Protein AF-0000000080788158 (afdb_homodimer)

Foldseek 3Di:
DPPDDDDDDDDDDPVRVVVLVVCCVPPVVVHDSVVSVVVVVVVVVVVVVVVVVVVD/DPPDDDDDDDDDDPVRVVVLVVCCVPPVVVHDSVVSVVVVVVVVVVVVVVVVVVVD

Radius of gyration: 14.26 Å; Cα contacts (8 Å, |Δi|>4): 113; chains: 2; bounding box: 41×43×30 Å

Structure (mmCIF, N/CA/C/O backbone):
data_AF-0000000080788158-model_v1
#
loop_
_entity.id
_entity.type
_entity.pdbx_description
1 polymer 'CopG family transcriptional regulator'
#
loop_
_atom_site.group_PDB
_atom_site.id
_atom_site.type_symbol
_atom_site.label_atom_id
_atom_site.label_alt_id
_atom_site.label_comp_id
_atom_site.label_asym_id
_atom_site.label_entity_id
_atom_site.label_seq_id
_atom_site.pdbx_PDB_ins_code
_atom_site.Cartn_x
_atom_site.Cartn_y
_atom_site.Cartn_z
_atom_site.occupancy
_atom_site.B_iso_or_equiv
_atom_site.auth_seq_id
_atom_site.auth_comp_id
_atom_site.auth_asym_id
_atom_site.auth_atom_id
_atom_site.pdbx_PDB_model_num
ATOM 1 N N . MET A 1 1 ? 17.953 14.5 -12.469 1 45.75 1 MET A N 1
ATOM 2 C CA . MET A 1 1 ? 17.922 13.141 -12.984 1 45.75 1 MET A CA 1
ATOM 3 C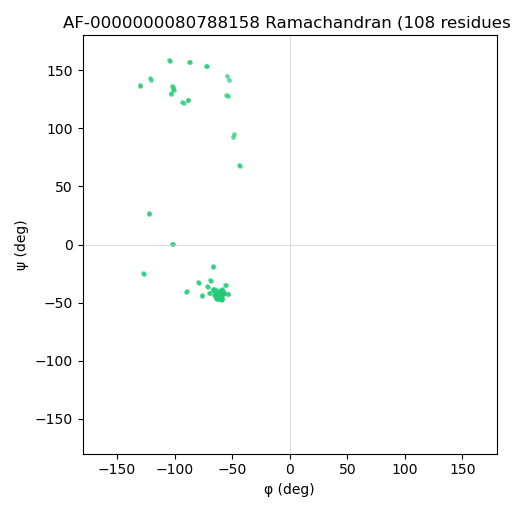 C . MET A 1 1 ? 16.484 12.617 -13.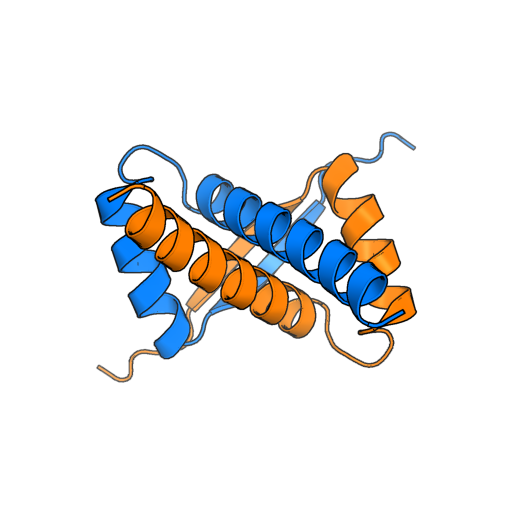062 1 45.75 1 MET A C 1
ATOM 5 O O . MET A 1 1 ? 15.633 13 -12.258 1 45.75 1 MET A O 1
ATOM 9 N N . PRO A 1 2 ? 15.953 12.258 -14.211 1 50.16 2 PRO A N 1
ATOM 10 C CA . PRO A 1 2 ? 14.547 11.906 -14.414 1 50.16 2 PRO A CA 1
ATOM 11 C C . PRO A 1 2 ? 14.039 10.891 -13.398 1 50.16 2 PRO A C 1
ATOM 13 O O . PRO A 1 2 ? 14.719 9.914 -13.094 1 50.16 2 PRO A O 1
ATOM 16 N N . THR A 1 3 ? 13.555 11.391 -12.484 1 58.88 3 THR A N 1
ATOM 17 C CA . THR A 1 3 ? 13.164 10.594 -11.328 1 58.88 3 THR A CA 1
ATOM 18 C C . THR A 1 3 ? 12.461 9.305 -11.766 1 58.88 3 THR A C 1
ATOM 20 O O . THR A 1 3 ? 11.367 9.352 -12.32 1 58.88 3 THR A O 1
ATOM 23 N N . LYS A 1 4 ? 13.336 8.352 -12.445 1 76.31 4 LYS A N 1
ATOM 24 C CA . LYS A 1 4 ? 12.891 7.094 -13.039 1 76.31 4 LYS A CA 1
ATOM 25 C C . LYS A 1 4 ? 12.133 6.246 -12.023 1 76.31 4 LYS A C 1
ATOM 27 O O . LYS A 1 4 ? 12.352 6.371 -10.812 1 76.31 4 LYS A O 1
ATOM 32 N N . SER A 1 5 ? 11.195 5.59 -12.508 1 82.12 5 SER A N 1
ATOM 33 C CA . SER A 1 5 ? 10.445 4.617 -11.719 1 82.12 5 SER A CA 1
ATOM 34 C C . SER A 1 5 ? 11.375 3.586 -11.094 1 82.12 5 SER A C 1
ATOM 36 O O . SER A 1 5 ? 12.367 3.174 -11.711 1 82.12 5 SER A O 1
ATOM 38 N N . LYS A 1 6 ? 11.242 3.404 -9.844 1 87.31 6 LYS A N 1
ATOM 39 C CA . LYS A 1 6 ? 12.031 2.428 -9.102 1 87.31 6 LYS A CA 1
ATOM 40 C C . LYS A 1 6 ? 11.227 1.157 -8.836 1 87.31 6 LYS A C 1
ATOM 42 O O . LYS A 1 6 ? 10.031 1.223 -8.531 1 87.31 6 LYS A O 1
ATOM 47 N N . ARG A 1 7 ? 11.906 0.078 -9.102 1 90.31 7 ARG A N 1
ATOM 48 C CA . ARG A 1 7 ? 11.281 -1.208 -8.805 1 90.31 7 ARG A CA 1
ATOM 49 C C . ARG A 1 7 ? 11.672 -1.699 -7.414 1 90.31 7 ARG A C 1
ATOM 51 O O . ARG A 1 7 ? 12.852 -1.792 -7.09 1 90.31 7 ARG A O 1
ATOM 58 N N . ILE A 1 8 ? 10.688 -1.929 -6.598 1 90.12 8 ILE A N 1
ATOM 59 C CA . ILE A 1 8 ? 10.938 -2.373 -5.23 1 90.12 8 ILE A CA 1
ATOM 60 C C . ILE A 1 8 ? 10.25 -3.719 -4.992 1 90.12 8 ILE A C 1
ATOM 62 O O . ILE A 1 8 ? 9.203 -4 -5.578 1 90.12 8 ILE A O 1
ATOM 66 N N . SER A 1 9 ? 10.961 -4.508 -4.23 1 91.88 9 SER A N 1
ATOM 67 C CA . SER A 1 9 ? 10.391 -5.801 -3.857 1 91.88 9 SER A CA 1
ATOM 68 C C . SER A 1 9 ? 9.859 -5.781 -2.428 1 91.88 9 SER A C 1
ATOM 70 O O . SER A 1 9 ? 10.516 -5.254 -1.525 1 91.88 9 SER A O 1
ATOM 72 N N . ILE A 1 10 ? 8.656 -6.375 -2.309 1 92.19 10 ILE A N 1
ATOM 73 C CA . ILE A 1 10 ? 8.039 -6.414 -0.988 1 92.19 10 ILE A CA 1
ATOM 74 C C . ILE A 1 10 ? 7.578 -7.836 -0.675 1 92.19 10 ILE A C 1
ATOM 76 O O . ILE A 1 10 ? 7.066 -8.531 -1.552 1 92.19 10 ILE A O 1
ATOM 80 N N . THR A 1 11 ? 7.863 -8.234 0.568 1 92.06 11 THR A N 1
ATOM 81 C CA . THR A 1 11 ? 7.391 -9.531 1.031 1 92.06 11 THR A CA 1
ATOM 82 C C . THR A 1 11 ? 5.992 -9.414 1.63 1 92.06 11 THR A C 1
ATOM 84 O O . THR A 1 11 ? 5.77 -8.633 2.557 1 92.06 11 THR A O 1
ATOM 87 N N . ILE A 1 12 ? 5.066 -10.227 1.084 1 92.19 12 ILE A N 1
ATOM 88 C CA . ILE A 1 12 ? 3.686 -10.219 1.554 1 92.19 12 ILE A CA 1
ATOM 89 C C . ILE A 1 12 ? 3.43 -11.438 2.434 1 92.19 12 ILE A C 1
ATOM 91 O O . ILE A 1 12 ? 3.691 -12.57 2.021 1 92.19 12 ILE A O 1
ATOM 95 N N . PHE A 1 13 ? 2.875 -11.086 3.574 1 91.81 13 PHE A N 1
ATOM 96 C CA . PHE A 1 13 ? 2.553 -12.156 4.512 1 91.81 13 PHE A CA 1
ATOM 97 C C . PHE A 1 13 ? 1.179 -12.742 4.215 1 91.81 13 PHE A C 1
ATOM 99 O O . PHE A 1 13 ? 0.344 -12.094 3.58 1 91.81 13 PHE A O 1
ATOM 106 N N . PRO A 1 14 ? 1.012 -13.922 4.641 1 90.56 14 PRO A N 1
ATOM 107 C CA . PRO A 1 14 ? -0.237 -14.625 4.336 1 90.56 14 PRO A CA 1
ATOM 108 C C . PRO A 1 14 ? -1.476 -13.828 4.746 1 90.56 14 PRO A C 1
ATOM 110 O O . PRO A 1 14 ? -2.494 -13.867 4.055 1 90.56 14 PRO A O 1
ATOM 113 N N . GLU A 1 15 ? -1.461 -13.227 5.883 1 85.31 15 GLU A N 1
ATOM 114 C CA . GLU A 1 15 ? -2.588 -12.445 6.379 1 85.31 15 GLU A CA 1
ATOM 115 C C . GLU A 1 15 ? -2.936 -11.312 5.422 1 85.31 15 GLU A C 1
ATOM 117 O O . GLU A 1 15 ? -4.109 -11.031 5.18 1 85.31 15 GLU A O 1
ATOM 122 N N . LEU A 1 16 ? -1.943 -10.703 4.855 1 90.81 16 LEU A N 1
ATOM 123 C CA . LEU A 1 16 ? -2.131 -9.602 3.914 1 90.81 16 LEU A CA 1
ATOM 124 C C . LEU A 1 16 ? -2.498 -10.133 2.529 1 90.81 16 LEU A C 1
ATOM 126 O O . LEU A 1 16 ? -3.24 -9.477 1.79 1 90.81 16 LEU A O 1
ATOM 130 N N . GLU A 1 17 ? -1.983 -11.258 2.254 1 91.25 17 GLU A N 1
ATOM 131 C CA . GLU A 1 17 ? -2.215 -11.875 0.949 1 91.25 17 GLU A CA 1
ATOM 13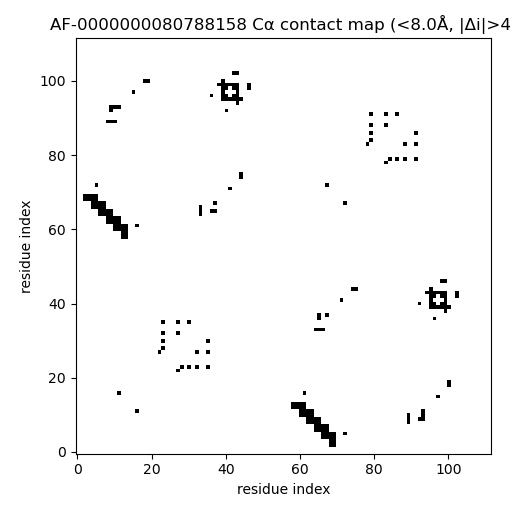2 C C . GLU A 1 17 ? -3.693 -12.18 0.737 1 91.25 17 GLU A C 1
ATOM 134 O O . GLU A 1 17 ? -4.227 -11.969 -0.357 1 91.25 17 GLU A O 1
ATOM 139 N N . THR A 1 18 ? -4.328 -12.68 1.766 1 91.94 18 THR A N 1
ATOM 140 C CA . THR A 1 18 ? -5.746 -13.008 1.689 1 91.94 18 THR A CA 1
ATOM 141 C C . THR A 1 18 ? -6.566 -11.766 1.334 1 91.94 18 THR A C 1
ATOM 143 O O . THR A 1 18 ? -7.43 -11.82 0.454 1 91.94 18 THR A O 1
ATOM 146 N N . ASP A 1 19 ? -6.273 -10.703 1.99 1 92 19 ASP A N 1
ATOM 147 C CA . ASP A 1 19 ? -6.988 -9.453 1.745 1 92 19 ASP A CA 1
ATOM 148 C C . ASP A 1 19 ? -6.715 -8.93 0.336 1 92 19 ASP A C 1
ATOM 150 O O . ASP A 1 19 ? -7.617 -8.422 -0.331 1 92 19 ASP A O 1
ATOM 154 N N . LEU A 1 20 ? -5.477 -9.086 -0.097 1 93.38 20 LEU A N 1
ATOM 155 C CA . LEU A 1 20 ? -5.082 -8.633 -1.428 1 93.38 20 LEU A CA 1
ATOM 156 C C . LEU A 1 20 ? -5.777 -9.461 -2.508 1 93.38 20 LEU A C 1
ATOM 158 O O . LEU A 1 20 ? -6.215 -8.914 -3.525 1 93.38 20 LEU A O 1
ATOM 162 N N . ASP A 1 21 ? -5.871 -10.734 -2.186 1 91.81 21 ASP A N 1
ATOM 163 C CA . ASP A 1 21 ? -6.535 -11.633 -3.129 1 91.81 21 ASP A CA 1
ATOM 164 C C . ASP A 1 21 ? -8.008 -11.258 -3.293 1 91.81 21 ASP A C 1
ATOM 166 O O . ASP A 1 21 ? -8.531 -11.25 -4.41 1 91.81 21 ASP A O 1
ATOM 170 N N . VAL A 1 22 ? -8.602 -10.984 -2.205 1 91.62 22 VAL A N 1
ATOM 171 C CA . VAL A 1 22 ? -10.008 -10.586 -2.225 1 91.62 22 VAL A CA 1
ATOM 172 C C . VAL A 1 22 ? -10.164 -9.289 -3.018 1 91.62 22 VAL A C 1
ATOM 174 O O . VAL A 1 22 ? -11.039 -9.188 -3.881 1 91.62 22 VAL A O 1
ATOM 177 N N . LEU A 1 23 ? -9.32 -8.305 -2.758 1 93.12 23 LEU A N 1
ATOM 178 C CA . LEU A 1 23 ? -9.375 -7.02 -3.451 1 93.12 23 LEU A CA 1
ATOM 179 C C . LEU A 1 23 ? -9.148 -7.203 -4.949 1 93.12 23 LEU A C 1
ATOM 181 O O . LEU A 1 23 ? -9.82 -6.574 -5.766 1 93.12 23 LEU A O 1
ATOM 185 N N . LYS A 1 24 ? -8.203 -8.047 -5.266 1 93.12 24 LYS A N 1
ATOM 186 C CA . LYS A 1 24 ? -7.891 -8.328 -6.664 1 93.12 24 LYS A CA 1
ATOM 187 C C . LYS A 1 24 ? -9.109 -8.891 -7.391 1 93.12 24 LYS A C 1
ATOM 189 O O . LYS A 1 24 ? -9.422 -8.469 -8.508 1 93.12 24 LYS A O 1
ATOM 194 N N . LYS A 1 25 ? -9.773 -9.828 -6.781 1 93.31 25 LYS A N 1
ATOM 195 C CA . LYS A 1 25 ? -10.93 -10.492 -7.375 1 93.31 25 LYS A CA 1
ATOM 196 C C . LYS A 1 25 ? -12.109 -9.531 -7.492 1 93.31 25 LYS A C 1
ATOM 198 O O . LYS A 1 25 ? -12.867 -9.586 -8.461 1 93.31 25 LYS A O 1
ATOM 203 N N . GLU A 1 26 ? -12.188 -8.625 -6.602 1 90.94 26 GLU A N 1
ATOM 204 C CA . GLU A 1 26 ? -13.352 -7.754 -6.516 1 90.94 26 GLU A CA 1
ATOM 205 C C . GLU A 1 26 ? -13.18 -6.504 -7.375 1 90.94 26 GLU A C 1
ATOM 207 O O . GLU A 1 26 ? -14.125 -6.055 -8.023 1 90.94 26 GLU A O 1
ATOM 212 N N . LYS A 1 27 ? -11.953 -5.938 -7.363 1 91.06 27 LYS A N 1
ATOM 213 C CA . LYS A 1 27 ? -11.82 -4.598 -7.93 1 91.06 27 LYS A CA 1
ATOM 214 C C . LYS A 1 27 ? -10.711 -4.543 -8.969 1 91.06 27 LYS A C 1
ATOM 216 O O . LYS A 1 27 ? -10.703 -3.662 -9.836 1 91.06 27 LYS A O 1
ATOM 221 N N . PHE A 1 28 ? -9.75 -5.438 -8.875 1 94.06 28 PHE A N 1
ATOM 222 C CA . PHE A 1 28 ? -8.57 -5.324 -9.734 1 94.06 28 PHE A CA 1
ATOM 223 C C . PHE A 1 28 ? -8.391 -6.582 -10.57 1 94.06 28 PHE A C 1
ATOM 225 O O . PHE A 1 28 ? -7.262 -6.969 -10.883 1 94.06 28 PHE A O 1
ATOM 232 N N . TYR A 1 29 ? -9.484 -7.316 -10.859 1 91.25 29 TYR A N 1
ATOM 233 C CA . TYR A 1 29 ? -9.445 -8.602 -11.555 1 91.25 29 TYR A CA 1
ATOM 234 C C . TYR A 1 29 ? -8.734 -8.469 -12.891 1 91.25 29 TYR A C 1
ATOM 236 O O . TYR A 1 29 ? -7.969 -9.352 -13.289 1 91.25 29 TYR A O 1
ATOM 244 N N . LYS A 1 30 ? -8.891 -7.332 -13.562 1 93.56 30 LYS A N 1
ATOM 245 C CA . LYS A 1 30 ? -8.328 -7.145 -14.898 1 93.56 30 LYS A CA 1
ATOM 246 C C . LYS A 1 30 ? -7.055 -6.305 -14.836 1 93.56 30 LYS A C 1
ATOM 248 O O . LYS A 1 30 ? -6.461 -5.996 -15.867 1 93.56 30 LYS A O 1
ATOM 253 N N . GLU A 1 31 ? -6.695 -5.91 -13.648 1 91.5 31 GLU A N 1
ATOM 254 C CA . GLU A 1 31 ? -5.527 -5.051 -13.492 1 91.5 31 GLU A CA 1
ATOM 255 C C . GLU A 1 31 ? -4.332 -5.836 -12.961 1 91.5 31 GLU A C 1
ATOM 257 O O . GLU A 1 31 ? -4.496 -6.93 -12.414 1 91.5 31 GLU A O 1
ATOM 262 N N . SER A 1 32 ? -3.246 -5.309 -13.203 1 91 32 SER A N 1
ATOM 263 C CA . SER A 1 32 ? -2.033 -5.945 -12.703 1 91 32 SER A CA 1
ATOM 264 C C . SER A 1 32 ? -1.917 -5.797 -11.188 1 91 32 SER A C 1
ATOM 266 O O . SER A 1 32 ? -2.469 -4.859 -10.609 1 91 32 SER A O 1
ATOM 268 N N . GLN A 1 33 ? -1.226 -6.723 -10.594 1 89.5 33 GLN A N 1
ATOM 269 C CA . GLN A 1 33 ? -0.951 -6.668 -9.164 1 89.5 33 GLN A CA 1
ATOM 270 C C . GLN A 1 33 ? -0.215 -5.387 -8.789 1 89.5 33 GLN A C 1
ATOM 272 O O . GLN A 1 33 ? -0.486 -4.789 -7.746 1 89.5 33 GLN A O 1
ATOM 277 N N . SER A 1 34 ? 0.746 -5.027 -9.648 1 90.69 34 SER A N 1
ATOM 278 C CA . SER A 1 34 ? 1.515 -3.809 -9.406 1 90.69 34 SER A CA 1
ATOM 279 C C . SER A 1 34 ? 0.603 -2.59 -9.305 1 90.69 34 SER A C 1
ATOM 281 O O . SER A 1 34 ? 0.822 -1.715 -8.461 1 90.69 34 SER A O 1
ATOM 283 N N . GLU A 1 35 ? -0.384 -2.527 -10.164 1 93.31 35 GLU A N 1
ATOM 284 C CA . GLU A 1 35 ? -1.331 -1.417 -10.148 1 93.31 35 GLU A CA 1
ATOM 285 C C . GLU A 1 35 ? -2.148 -1.405 -8.867 1 93.31 35 GLU A C 1
ATOM 287 O O . GLU A 1 35 ? -2.387 -0.344 -8.281 1 93.31 35 GLU A O 1
ATOM 292 N N . MET A 1 36 ? -2.613 -2.529 -8.414 1 95.12 36 MET A N 1
ATOM 293 C CA . MET A 1 36 ? -3.375 -2.66 -7.18 1 95.12 36 MET A CA 1
ATOM 294 C C . MET A 1 36 ? -2.557 -2.184 -5.984 1 95.12 36 MET A C 1
ATOM 296 O O . MET A 1 36 ? -3.047 -1.413 -5.156 1 95.12 36 MET A O 1
ATOM 300 N N . LEU A 1 37 ? -1.312 -2.67 -5.961 1 95.25 37 LEU A N 1
ATOM 301 C CA . LEU A 1 37 ? -0.443 -2.328 -4.84 1 95.25 37 LEU A CA 1
ATOM 302 C C . LEU A 1 37 ? -0.141 -0.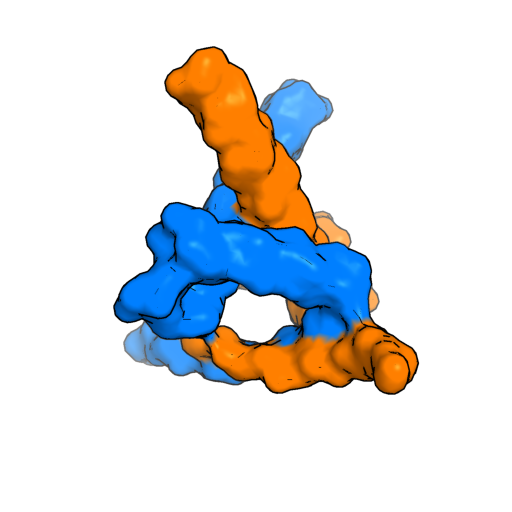834 -4.82 1 95.25 37 LEU A C 1
ATOM 304 O O . LEU A 1 37 ? -0.135 -0.211 -3.756 1 95.25 37 LEU A O 1
ATOM 308 N N . ARG A 1 38 ? 0.093 -0.269 -5.996 1 94.12 38 ARG A N 1
ATOM 309 C CA . ARG A 1 38 ? 0.315 1.171 -6.074 1 94.12 38 ARG A CA 1
ATOM 310 C C . ARG A 1 38 ? -0.898 1.94 -5.562 1 94.12 38 ARG A C 1
ATOM 312 O O . ARG A 1 38 ? -0.752 2.945 -4.863 1 94.12 38 ARG A O 1
ATOM 319 N N . TYR A 1 39 ? -2.061 1.498 -5.93 1 95.19 39 TYR A N 1
ATOM 320 C CA . TYR A 1 39 ? -3.305 2.105 -5.473 1 95.19 39 TYR A CA 1
ATOM 321 C C . TYR A 1 39 ? -3.4 2.076 -3.953 1 95.19 39 TYR A C 1
ATOM 323 O O . TYR A 1 39 ? -3.725 3.088 -3.324 1 95.19 39 TYR A O 1
ATOM 331 N N . LEU A 1 40 ? -3.109 0.956 -3.387 1 96 40 LEU A N 1
ATOM 332 C CA . LEU A 1 40 ? -3.189 0.792 -1.939 1 96 40 LEU A CA 1
ATOM 333 C C . LEU A 1 40 ? -2.15 1.659 -1.235 1 96 40 LEU A C 1
ATOM 335 O O . LEU A 1 40 ? -2.438 2.258 -0.197 1 96 40 LEU A O 1
ATOM 339 N N . ILE A 1 41 ? -0.919 1.695 -1.739 1 95.75 41 ILE A N 1
ATOM 340 C CA . ILE A 1 41 ? 0.153 2.51 -1.178 1 95.75 41 ILE A CA 1
ATOM 341 C C . ILE A 1 41 ? -0.25 3.982 -1.204 1 95.75 41 ILE A C 1
ATOM 343 O O . ILE A 1 41 ? -0.047 4.707 -0.226 1 95.75 41 ILE A O 1
ATOM 347 N N . LYS A 1 42 ? -0.857 4.402 -2.291 1 94.88 42 LYS A N 1
ATOM 348 C CA . LYS A 1 42 ? -1.324 5.781 -2.408 1 94.88 42 LYS A CA 1
ATOM 3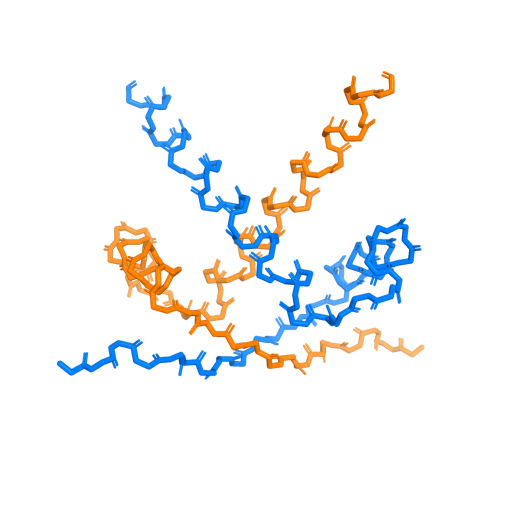49 C C . LYS A 1 42 ? -2.379 6.098 -1.353 1 94.88 42 LYS A C 1
ATOM 351 O O . LYS A 1 42 ? -2.338 7.152 -0.72 1 94.88 42 LYS A O 1
ATOM 356 N N . LEU A 1 43 ? -3.268 5.184 -1.17 1 94.31 43 LEU A N 1
ATOM 357 C CA . LEU A 1 43 ? -4.301 5.352 -0.156 1 94.31 43 LEU A CA 1
ATOM 358 C C . LEU A 1 43 ? -3.691 5.422 1.238 1 94.31 43 LEU A C 1
ATOM 360 O O . LEU A 1 43 ? -4.07 6.273 2.045 1 94.31 43 LEU A O 1
ATOM 364 N N . GLY A 1 44 ? -2.785 4.48 1.445 1 95.44 44 GLY A N 1
ATOM 365 C CA . GLY A 1 44 ? -2.111 4.477 2.734 1 95.44 44 GLY A CA 1
ATOM 366 C C . GLY A 1 44 ? -1.385 5.773 3.033 1 95.44 44 GLY A C 1
ATOM 367 O O . GLY A 1 44 ? -1.4 6.25 4.168 1 95.44 44 GLY A O 1
ATOM 368 N N . LEU A 1 45 ? -0.75 6.301 2.039 1 94.38 45 LEU A N 1
ATOM 369 C CA . LEU A 1 45 ? -0.037 7.566 2.176 1 94.38 45 LEU A CA 1
ATOM 370 C C . LEU A 1 45 ? -1 8.703 2.518 1 94.38 45 LEU A C 1
ATOM 372 O O . LEU A 1 45 ? -0.703 9.539 3.371 1 94.38 45 LEU A O 1
ATOM 376 N N . GLN A 1 46 ? -2.098 8.734 1.874 1 91.88 46 GLN A N 1
ATOM 377 C CA . GLN A 1 46 ? -3.107 9.766 2.119 1 91.88 46 GLN A CA 1
ATOM 378 C C . GLN A 1 46 ? -3.625 9.695 3.553 1 91.88 46 GLN A C 1
ATOM 380 O O . GLN A 1 46 ? -3.773 10.727 4.215 1 91.88 46 GLN A O 1
ATOM 385 N N . VAL A 1 47 ? -3.9 8.484 4.004 1 91.25 47 VAL A N 1
ATOM 386 C CA . VAL A 1 47 ? -4.391 8.281 5.363 1 91.25 47 VAL A CA 1
ATOM 387 C C . VAL A 1 47 ? -3.324 8.711 6.367 1 91.25 47 VAL A C 1
ATOM 389 O O . VAL A 1 47 ? -3.633 9.352 7.375 1 91.25 47 VAL A O 1
ATOM 392 N N . ASN A 1 48 ? -2.084 8.266 6.086 1 89.81 48 ASN A N 1
ATOM 393 C CA . ASN A 1 48 ? -0.989 8.633 6.98 1 89.81 48 ASN A CA 1
ATOM 394 C C . ASN A 1 48 ? -0.832 10.148 7.082 1 89.81 48 ASN A C 1
ATOM 396 O O . ASN A 1 48 ? -0.52 10.672 8.156 1 89.81 48 ASN A O 1
ATOM 400 N N . LYS A 1 49 ? -0.946 10.789 5.98 1 86.75 49 LYS A N 1
ATOM 401 C CA . LYS A 1 49 ? -0.849 12.25 5.969 1 86.75 49 LYS A CA 1
ATOM 402 C C . LYS A 1 49 ? -1.981 12.883 6.77 1 86.75 49 LYS A C 1
ATOM 404 O O . LYS A 1 49 ? -1.775 13.883 7.461 1 86.75 49 LYS A O 1
ATOM 409 N N . GLU A 1 50 ? -3.129 12.289 6.625 1 84.75 50 GLU A N 1
ATOM 410 C CA . GLU A 1 50 ? -4.301 12.812 7.32 1 84.75 50 GLU A CA 1
ATOM 411 C C . GLU A 1 50 ? -4.199 12.578 8.828 1 84.75 50 GLU A C 1
ATOM 413 O O . GLU A 1 50 ? -4.672 13.398 9.617 1 84.75 50 GLU A O 1
ATOM 418 N N . LYS A 1 51 ? -3.74 11.422 9.156 1 80.25 51 LYS A N 1
ATOM 419 C CA . LYS A 1 51 ? -3.57 11.125 10.57 1 80.25 51 LYS A CA 1
ATOM 420 C C . LYS A 1 51 ? -2.559 12.062 11.219 1 80.25 51 LYS A C 1
ATOM 422 O O . LYS A 1 51 ? -2.709 12.445 12.375 1 80.25 51 LYS A O 1
ATOM 427 N N . VAL A 1 52 ? -1.524 12.266 10.508 1 68.56 52 VAL A N 1
ATOM 428 C CA . VAL A 1 52 ? -0.53 13.203 11.016 1 68.56 52 VAL A CA 1
ATOM 429 C C . VAL A 1 52 ? -1.167 14.578 11.211 1 68.56 52 VAL A C 1
ATOM 431 O O . VAL A 1 52 ? -0.912 15.25 12.211 1 68.56 52 VAL A O 1
ATOM 434 N N . TYR A 1 53 ? -1.997 14.93 10.273 1 65.19 53 TYR A N 1
ATOM 435 C CA . TYR A 1 53 ? -2.666 16.219 10.391 1 65.19 53 TYR A CA 1
ATOM 436 C C . TYR A 1 53 ? -3.701 16.188 11.508 1 65.19 53 TYR A C 1
ATOM 438 O O . TYR A 1 53 ? -3.965 17.219 12.141 1 65.19 53 TYR A O 1
ATOM 446 N N . LYS A 1 54 ? -4.324 15.109 11.648 1 68.19 54 LYS A N 1
ATOM 447 C CA . LYS A 1 54 ? -5.355 15.039 12.688 1 68.19 54 LYS A CA 1
ATOM 448 C C . LYS A 1 54 ? -4.73 14.914 14.07 1 68.19 54 LYS A C 1
ATOM 450 O O . LYS A 1 54 ? -5.312 15.359 15.062 1 68.19 54 LYS A O 1
ATOM 455 N N . ASN A 1 55 ? -3.803 14.141 14.195 1 58.91 55 ASN A N 1
ATOM 456 C CA . ASN A 1 55 ? -3.166 14.086 15.508 1 58.91 55 ASN A CA 1
ATOM 457 C C . ASN A 1 55 ? -2.447 15.391 15.836 1 58.91 55 ASN A C 1
ATOM 459 O O . ASN A 1 55 ? -1.872 15.531 16.922 1 58.91 55 ASN A O 1
ATOM 463 N N . GLU A 1 56 ? -2.174 16.156 14.891 1 41.84 56 GLU A N 1
ATOM 464 C CA . GLU A 1 56 ? -1.704 17.484 15.297 1 41.84 56 GLU A CA 1
ATOM 465 C C . GLU A 1 56 ? -2.871 18.391 15.672 1 41.84 56 GLU A C 1
ATOM 467 O O . GLU A 1 56 ? -3.926 18.344 15.039 1 41.84 56 GLU A O 1
ATOM 472 N N . MET B 1 1 ? -1.205 -25.844 2.912 1 45.44 1 MET B N 1
ATOM 473 C CA . MET B 1 1 ? 0.147 -25.391 2.59 1 45.44 1 MET B CA 1
ATOM 474 C C . MET B 1 1 ? 0.462 -2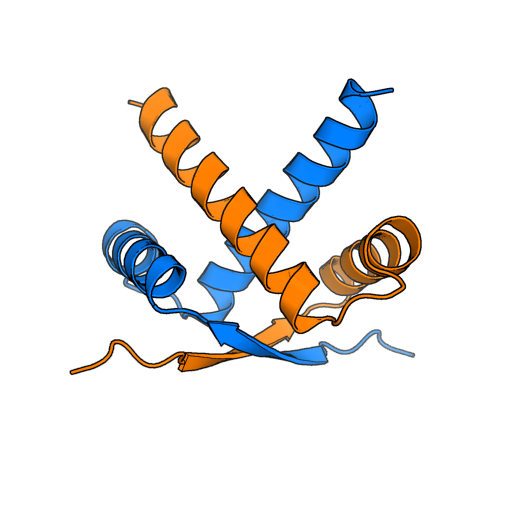4.062 3.279 1 45.44 1 MET B C 1
ATOM 476 O O . MET B 1 1 ? -0.423 -23.234 3.457 1 45.44 1 MET B O 1
ATOM 480 N N . PRO B 1 2 ? 1.442 -23.953 4.152 1 50.38 2 PRO B N 1
ATOM 481 C CA . PRO B 1 2 ? 1.725 -22.781 4.988 1 50.38 2 PRO B CA 1
ATOM 482 C C . PRO B 1 2 ? 1.731 -21.469 4.191 1 50.38 2 PRO B C 1
ATOM 484 O O . PRO B 1 2 ? 2.266 -21.422 3.082 1 50.38 2 PRO B O 1
ATOM 487 N N . THR B 1 3 ? 0.754 -20.922 4.203 1 58.25 3 THR B N 1
ATOM 488 C CA . THR B 1 3 ? 0.521 -19.75 3.381 1 58.25 3 THR B CA 1
ATOM 489 C C . THR B 1 3 ? 1.733 -18.812 3.41 1 58.25 3 THR B C 1
ATOM 491 O O . THR B 1 3 ? 2.082 -18.281 4.461 1 58.25 3 THR B O 1
ATOM 494 N N . LYS B 1 4 ? 2.902 -19.328 2.781 1 76.44 4 LYS B N 1
ATOM 495 C CA . LYS B 1 4 ? 4.223 -18.703 2.762 1 76.44 4 LYS B CA 1
ATOM 496 C C . LYS B 1 4 ? 4.145 -17.266 2.262 1 76.44 4 LYS B C 1
ATOM 498 O O . LYS B 1 4 ? 3.246 -16.906 1.496 1 76.44 4 LYS B O 1
ATOM 503 N N . SER B 1 5 ? 4.91 -16.469 2.873 1 81.56 5 SER B N 1
ATOM 504 C CA . SER B 1 5 ? 5.098 -15.094 2.434 1 81.56 5 SER B CA 1
ATOM 505 C C . SER B 1 5 ? 5.504 -15.031 0.965 1 81.56 5 SER B C 1
ATOM 507 O O . SER B 1 5 ? 6.266 -15.875 0.491 1 81.56 5 SER B O 1
ATOM 509 N N . LYS B 1 6 ? 4.816 -14.281 0.226 1 87.25 6 LYS B N 1
ATOM 510 C CA . LYS B 1 6 ? 5.102 -14.078 -1.191 1 87.25 6 LYS B CA 1
ATOM 511 C C . LYS B 1 6 ? 5.844 -12.766 -1.42 1 87.25 6 LYS B C 1
ATOM 513 O O . LYS B 1 6 ? 5.539 -11.758 -0.784 1 87.25 6 LYS B O 1
ATOM 518 N N . ARG B 1 7 ? 6.859 -12.914 -2.191 1 90.31 7 ARG B N 1
ATOM 519 C CA . ARG B 1 7 ? 7.602 -11.719 -2.562 1 90.31 7 ARG B CA 1
ATOM 520 C C . ARG B 1 7 ? 7.074 -11.125 -3.867 1 90.31 7 ARG B C 1
ATOM 522 O O . ARG B 1 7 ? 6.992 -11.82 -4.879 1 90.31 7 ARG B O 1
ATOM 529 N N . ILE B 1 8 ? 6.656 -9.898 -3.822 1 90.06 8 ILE B N 1
ATOM 530 C CA . ILE B 1 8 ? 6.109 -9.234 -5 1 90.06 8 ILE B CA 1
ATOM 531 C C . ILE B 1 8 ? 6.938 -7.996 -5.328 1 90.06 8 ILE B C 1
ATOM 533 O O . ILE B 1 8 ? 7.477 -7.348 -4.426 1 90.06 8 ILE B O 1
ATOM 537 N N . SER B 1 9 ? 7.09 -7.824 -6.598 1 92.06 9 SER B N 1
ATOM 538 C CA . SER B 1 9 ? 7.797 -6.637 -7.062 1 92.06 9 SER B CA 1
ATOM 539 C C . SER B 1 9 ? 6.824 -5.566 -7.551 1 92.06 9 SER B C 1
ATOM 541 O O . SER B 1 9 ? 5.867 -5.875 -8.266 1 92.06 9 SER B O 1
ATOM 543 N N . ILE B 1 10 ? 7.137 -4.332 -7.109 1 92.44 10 ILE B N 1
ATOM 544 C CA . ILE B 1 10 ? 6.277 -3.225 -7.508 1 92.44 10 ILE B CA 1
ATOM 545 C C . ILE B 1 10 ? 7.129 -2.082 -8.062 1 92.44 10 ILE B C 1
ATOM 547 O O . ILE B 1 10 ? 8.211 -1.796 -7.535 1 92.44 10 ILE B O 1
ATOM 551 N N . THR B 1 11 ? 6.609 -1.518 -9.172 1 92.19 11 THR B N 1
ATOM 552 C CA . THR B 1 11 ? 7.262 -0.348 -9.75 1 92.19 11 THR B CA 1
ATOM 553 C C . THR B 1 11 ? 6.723 0.936 -9.125 1 92.19 11 THR B C 1
ATOM 555 O O . THR B 1 11 ? 5.516 1.185 -9.148 1 92.19 11 THR B O 1
ATOM 558 N N . ILE B 1 12 ? 7.66 1.744 -8.578 1 92.19 12 ILE B N 1
ATOM 559 C CA . ILE B 1 12 ? 7.289 3.004 -7.945 1 92.19 12 ILE B CA 1
ATOM 560 C C . ILE B 1 12 ? 7.629 4.168 -8.875 1 92.19 12 ILE B C 1
ATOM 562 O O . ILE B 1 12 ? 8.766 4.281 -9.344 1 92.19 12 ILE B O 1
ATOM 566 N N . PHE B 1 13 ? 6.594 4.984 -9.008 1 91.94 13 PHE B N 1
ATOM 567 C CA . PHE B 1 13 ? 6.777 6.16 -9.852 1 91.94 13 PHE B CA 1
ATOM 568 C C . PHE B 1 13 ? 7.344 7.32 -9.039 1 91.94 13 PHE B C 1
ATOM 570 O O . PHE B 1 13 ? 7.227 7.348 -7.816 1 91.94 13 PHE B O 1
ATOM 577 N N . PRO B 1 14 ? 7.957 8.195 -9.742 1 90.81 14 PRO B N 1
ATOM 578 C CA . PRO B 1 14 ? 8.625 9.312 -9.07 1 90.81 14 PRO B CA 1
ATOM 579 C C . PRO B 1 14 ? 7.699 10.07 -8.125 1 90.81 14 PRO B C 1
ATOM 581 O O . PRO B 1 14 ? 8.133 10.523 -7.059 1 90.81 14 PRO B O 1
ATOM 584 N N . GLU B 1 15 ? 6.484 10.32 -8.531 1 85.62 15 GLU B N 1
ATOM 585 C CA . GLU B 1 15 ? 5.516 11.039 -7.707 1 85.62 15 GLU B CA 1
ATOM 586 C C . GLU B 1 15 ? 5.266 10.32 -6.387 1 85.62 15 GLU B C 1
ATOM 588 O O . GLU B 1 15 ? 5.168 10.953 -5.332 1 85.62 15 GLU B O 1
ATOM 593 N N . LEU B 1 16 ? 5.215 9.031 -6.418 1 91 16 LEU B N 1
ATOM 594 C CA . LEU B 1 16 ? 4.988 8.219 -5.23 1 91 16 LEU B CA 1
ATOM 595 C C . LEU B 1 16 ? 6.266 8.078 -4.41 1 91 16 LEU B C 1
ATOM 597 O O . LEU B 1 16 ? 6.211 7.984 -3.182 1 91 16 LEU B O 1
ATOM 601 N N . GLU B 1 17 ? 7.328 8.062 -5.117 1 91.31 17 GLU B N 1
ATOM 602 C CA . GLU B 1 17 ? 8.633 7.902 -4.473 1 91.31 17 GLU B CA 1
ATOM 603 C C . GLU B 1 17 ? 8.922 9.062 -3.521 1 91.31 17 GLU B C 1
ATOM 605 O O . GLU B 1 17 ? 9.445 8.859 -2.426 1 91.31 17 GLU B O 1
ATOM 610 N N . THR B 1 18 ? 8.586 10.266 -3.955 1 92.25 18 THR B N 1
ATOM 611 C CA . THR B 1 18 ? 8.805 11.453 -3.135 1 92.25 18 THR B CA 1
ATOM 612 C C . THR B 1 18 ? 8.047 11.336 -1.812 1 92.25 18 THR B C 1
ATOM 614 O O . THR B 1 18 ? 8.609 11.602 -0.748 1 92.25 18 THR B O 1
ATOM 617 N N . ASP B 1 19 ? 6.84 10.914 -1.897 1 92.12 19 ASP B N 1
ATOM 618 C CA . ASP B 1 19 ? 6.012 10.766 -0.704 1 92.12 19 ASP B CA 1
ATOM 619 C C . ASP B 1 19 ? 6.555 9.664 0.204 1 92.12 19 ASP B C 1
ATOM 621 O O . ASP B 1 19 ? 6.559 9.805 1.429 1 92.12 19 ASP B O 1
ATOM 625 N N . LEU B 1 20 ? 7.023 8.602 -0.409 1 93.44 20 LEU B N 1
ATOM 626 C CA . LEU B 1 20 ? 7.574 7.473 0.34 1 93.44 20 LEU B CA 1
ATOM 627 C C . LEU B 1 20 ? 8.859 7.875 1.055 1 93.44 20 LEU B C 1
ATOM 629 O O . LEU B 1 20 ? 9.094 7.477 2.199 1 93.44 20 LEU B O 1
ATOM 633 N N . ASP B 1 21 ? 9.617 8.68 0.322 1 91.94 21 ASP B N 1
ATOM 634 C CA . ASP B 1 21 ? 10.867 9.156 0.902 1 91.94 21 ASP B CA 1
ATOM 635 C C . ASP B 1 21 ? 10.609 10.023 2.131 1 91.94 21 ASP B C 1
ATOM 637 O O . ASP B 1 21 ? 11.305 9.898 3.143 1 91.94 21 ASP B O 1
ATOM 641 N N . VAL B 1 22 ? 9.648 10.859 2.008 1 91.62 22 VAL B N 1
ATOM 642 C CA . VAL B 1 22 ? 9.281 11.734 3.121 1 91.62 22 VAL B CA 1
ATOM 643 C C . VAL B 1 22 ? 8.812 10.891 4.305 1 91.62 22 VAL B C 1
ATOM 645 O O . VAL B 1 22 ? 9.25 11.102 5.438 1 91.62 22 VAL B O 1
ATOM 648 N N . LEU B 1 23 ? 7.949 9.898 4.062 1 93.19 23 LEU B N 1
ATOM 649 C CA . LEU B 1 23 ? 7.43 9.031 5.109 1 93.19 23 LEU B CA 1
ATOM 650 C C . LEU B 1 23 ? 8.562 8.242 5.77 1 93.19 23 LEU B C 1
ATOM 652 O O . LEU B 1 23 ? 8.578 8.086 6.992 1 93.19 23 LEU B O 1
ATOM 656 N N . LYS B 1 24 ? 9.461 7.77 4.941 1 93.12 24 LYS B N 1
ATOM 657 C CA . LYS B 1 24 ? 10.602 7.012 5.441 1 93.12 24 LYS B CA 1
ATOM 658 C C . LYS B 1 24 ? 11.438 7.848 6.41 1 93.12 24 LYS B C 1
ATOM 660 O O . LYS B 1 24 ? 11.828 7.367 7.473 1 93.12 24 LYS B O 1
ATOM 665 N N . LYS B 1 25 ? 11.703 9.062 6.051 1 93.31 25 LYS B N 1
ATOM 666 C CA . LYS B 1 25 ? 12.523 9.961 6.852 1 93.31 25 LYS B CA 1
ATOM 667 C C . LYS B 1 25 ? 11.812 10.359 8.141 1 93.31 25 LYS B C 1
ATOM 669 O O . LYS B 1 25 ? 12.445 10.516 9.188 1 93.31 25 LYS B O 1
ATOM 674 N N . GLU B 1 26 ? 10.539 10.398 8.078 1 90.94 26 GLU B N 1
ATOM 675 C CA . GLU B 1 26 ? 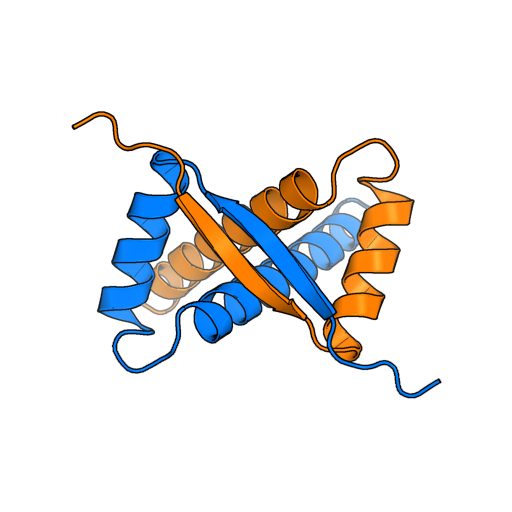9.75 10.922 9.195 1 90.94 26 GLU B CA 1
ATOM 676 C C . GLU B 1 26 ? 9.383 9.812 10.172 1 90.94 26 GLU B C 1
ATOM 678 O O . GLU B 1 26 ? 9.414 10.016 11.391 1 90.94 26 GLU B O 1
ATOM 683 N N . LYS B 1 27 ? 9.016 8.641 9.633 1 91.06 27 LYS B N 1
ATOM 684 C CA . LYS B 1 27 ? 8.383 7.656 10.508 1 91.06 27 LYS B CA 1
ATOM 685 C C . LYS B 1 27 ? 9.094 6.309 10.43 1 91.06 27 LYS B C 1
ATOM 687 O O . LYS B 1 27 ? 9 5.492 11.344 1 91.06 27 LYS B O 1
ATOM 692 N N . PHE B 1 28 ? 9.758 6.039 9.32 1 94.19 28 PHE B N 1
ATOM 693 C CA . PHE B 1 28 ? 10.305 4.703 9.117 1 94.19 28 PHE B CA 1
ATOM 694 C C . PHE B 1 28 ? 11.812 4.762 8.906 1 94.19 28 PHE B C 1
ATOM 696 O O . PHE B 1 28 ? 12.375 3.951 8.164 1 94.19 28 PHE B O 1
ATOM 703 N N . TYR B 1 29 ? 12.492 5.781 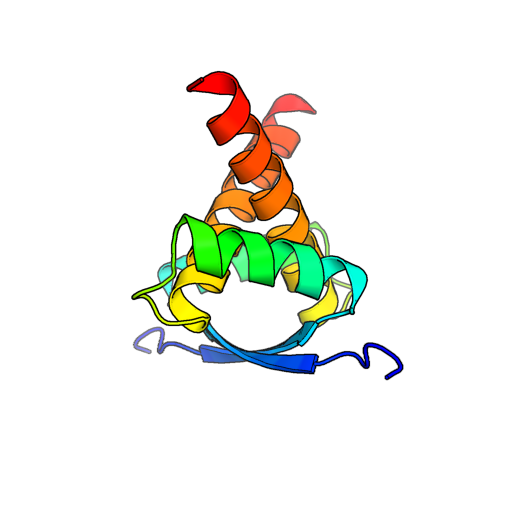9.453 1 91.44 29 TYR B N 1
ATOM 704 C CA . TYR B 1 29 ? 13.914 6.02 9.242 1 91.44 29 TYR B CA 1
ATOM 705 C C . TYR B 1 29 ? 14.734 4.797 9.633 1 91.44 29 TYR B C 1
ATOM 707 O O . TYR B 1 29 ? 15.703 4.449 8.953 1 91.44 29 TYR B O 1
ATOM 715 N N . LYS B 1 30 ? 14.312 4.07 10.664 1 93.69 30 LYS B N 1
ATOM 716 C CA . LYS B 1 30 ? 15.07 2.934 11.172 1 93.69 30 LYS B CA 1
ATOM 717 C C . LYS B 1 30 ? 14.477 1.612 10.695 1 93.69 30 LYS B C 1
ATOM 719 O O . LYS B 1 30 ? 14.961 0.539 11.062 1 93.69 30 LYS B O 1
ATOM 724 N N . GLU B 1 31 ? 13.43 1.721 9.93 1 91.62 31 GLU B N 1
ATOM 725 C CA . GLU B 1 31 ? 12.75 0.512 9.469 1 91.62 31 GLU B CA 1
ATOM 726 C C . GLU B 1 31 ? 13.062 0.223 8.008 1 91.62 31 GLU B C 1
ATOM 728 O O . GLU B 1 31 ? 13.531 1.103 7.281 1 91.62 31 GLU B O 1
ATOM 733 N N . SER B 1 32 ? 12.867 -0.945 7.695 1 91.19 32 SER B N 1
ATOM 734 C CA . SER B 1 32 ? 13.094 -1.329 6.305 1 91.19 32 SER B CA 1
ATOM 735 C C . SER B 1 32 ? 11.992 -0.78 5.398 1 91.19 32 SER B C 1
ATOM 737 O O . SER B 1 32 ? 10.883 -0.521 5.852 1 91.19 32 SER B O 1
ATOM 739 N N . GLN B 1 33 ? 12.336 -0.583 4.164 1 89.5 33 GLN B N 1
ATOM 740 C CA . GLN B 1 33 ? 11.383 -0.142 3.154 1 89.5 33 GLN B CA 1
ATOM 741 C C . GLN B 1 33 ? 10.203 -1.111 3.049 1 89.5 33 GLN B C 1
ATOM 743 O O . GLN B 1 33 ? 9.062 -0.69 2.883 1 89.5 33 GLN B O 1
ATOM 748 N N . SER B 1 34 ? 10.547 -2.404 3.094 1 90.75 34 SER B N 1
ATOM 749 C CA . SER B 1 34 ? 9.516 -3.43 3.012 1 90.75 34 SER B CA 1
ATOM 750 C C . SER B 1 34 ? 8.477 -3.254 4.117 1 90.75 34 SER B C 1
ATOM 752 O O . SER B 1 34 ? 7.277 -3.428 3.881 1 90.75 34 SER B O 1
ATOM 754 N N . GLU B 1 35 ? 8.945 -2.957 5.312 1 93.38 35 GLU B N 1
ATOM 755 C CA . GLU B 1 35 ? 8.047 -2.75 6.445 1 93.38 35 GLU B CA 1
ATOM 756 C C . GLU B 1 35 ? 7.148 -1.535 6.223 1 93.38 35 GLU B C 1
ATOM 758 O O . GLU B 1 35 ? 5.953 -1.573 6.535 1 93.38 35 GLU B O 1
ATOM 763 N N . MET B 1 36 ? 7.676 -0.463 5.738 1 95.06 36 MET B N 1
ATOM 764 C CA . MET B 1 36 ? 6.926 0.753 5.441 1 95.06 36 MET B CA 1
ATOM 765 C C . MET B 1 36 ? 5.828 0.477 4.418 1 95.06 36 MET B C 1
ATOM 767 O O . MET B 1 36 ? 4.68 0.88 4.609 1 95.06 36 MET B O 1
ATOM 771 N N . LEU B 1 37 ? 6.246 -0.217 3.357 1 95.19 37 LEU B N 1
ATOM 772 C CA . LEU B 1 37 ? 5.301 -0.501 2.281 1 95.19 37 LEU B CA 1
ATOM 773 C C . LEU B 1 37 ? 4.176 -1.404 2.771 1 95.19 37 LEU B C 1
ATOM 775 O O . LEU B 1 37 ? 3.01 -1.193 2.428 1 95.19 37 LEU B O 1
ATOM 779 N N . ARG B 1 38 ? 4.527 -2.41 3.578 1 94.06 38 ARG B N 1
ATOM 780 C CA . ARG B 1 38 ? 3.504 -3.277 4.152 1 94.06 38 ARG B CA 1
ATOM 781 C C . ARG B 1 38 ? 2.527 -2.479 5.012 1 94.06 38 ARG B C 1
ATOM 783 O O . ARG B 1 38 ? 1.319 -2.721 4.973 1 94.06 38 ARG B O 1
ATOM 790 N N . TYR B 1 39 ? 3.043 -1.572 5.777 1 95.19 39 TYR B N 1
ATOM 791 C CA . TYR B 1 39 ? 2.221 -0.696 6.605 1 95.19 39 TYR B CA 1
ATOM 792 C C . TYR B 1 39 ? 1.244 0.103 5.754 1 95.19 39 TYR B C 1
ATOM 794 O O . TYR B 1 39 ? 0.054 0.181 6.07 1 95.19 39 TYR B O 1
ATOM 802 N N . LEU B 1 40 ? 1.728 0.671 4.707 1 96 40 LEU B N 1
ATOM 803 C CA . LEU B 1 40 ? 0.901 1.486 3.822 1 96 40 LEU B CA 1
ATOM 804 C C . LEU B 1 40 ? -0.164 0.638 3.137 1 96 40 LEU B C 1
ATOM 806 O O . LEU B 1 40 ? -1.31 1.07 2.992 1 96 40 LEU B O 1
ATOM 810 N N . ILE B 1 41 ? 0.211 -0.545 2.645 1 95.69 41 ILE B N 1
ATOM 811 C CA . ILE B 1 41 ? -0.72 -1.462 1.995 1 95.69 41 ILE B CA 1
ATOM 812 C C . ILE B 1 41 ? -1.832 -1.844 2.971 1 95.69 41 ILE B C 1
ATOM 814 O O . ILE B 1 41 ? -3.008 -1.869 2.6 1 95.69 41 ILE B O 1
ATOM 818 N N . LYS B 1 42 ? -1.477 -2.1 4.199 1 94.88 42 LYS B N 1
ATOM 819 C CA . LYS B 1 42 ? -2.461 -2.436 5.227 1 94.88 42 LYS B CA 1
ATOM 820 C C . LYS B 1 42 ? -3.445 -1.288 5.438 1 94.88 42 LYS B C 1
ATOM 822 O O . LYS B 1 42 ? -4.652 -1.511 5.535 1 94.88 42 LYS B O 1
ATOM 827 N N . LEU B 1 43 ? -2.92 -0.118 5.484 1 94.25 43 LEU B N 1
ATOM 828 C CA . LEU B 1 43 ? -3.764 1.062 5.637 1 94.25 43 LEU B CA 1
ATOM 829 C C . LEU B 1 43 ? -4.703 1.218 4.445 1 94.25 43 LEU B C 1
ATOM 831 O O . LEU B 1 43 ? -5.891 1.49 4.617 1 94.25 43 LEU B O 1
ATOM 835 N N . GLY B 1 44 ? -4.07 1.068 3.281 1 95.38 44 GLY B N 1
ATOM 836 C CA . GLY B 1 44 ? -4.879 1.168 2.076 1 95.38 44 GLY B CA 1
ATOM 837 C C . GLY B 1 44 ? -6.016 0.164 2.035 1 95.38 44 GLY B C 1
ATOM 838 O O . GLY B 1 44 ? -7.121 0.488 1.595 1 95.38 44 GLY B O 1
ATOM 839 N N . LEU B 1 45 ? -5.738 -1.025 2.467 1 94.31 45 LEU B N 1
ATOM 840 C CA . LEU B 1 45 ? -6.746 -2.078 2.514 1 94.31 45 LEU B CA 1
ATOM 841 C C . LEU B 1 45 ? -7.871 -1.712 3.475 1 94.31 45 LEU B C 1
ATOM 843 O O . LEU B 1 45 ? -9.047 -1.921 3.17 1 94.31 45 LEU B O 1
ATOM 847 N N . GLN B 1 46 ? -7.527 -1.2 4.594 1 91.75 46 GLN B N 1
ATOM 848 C CA . GLN B 1 46 ? -8.508 -0.799 5.594 1 91.75 46 GLN B CA 1
ATOM 849 C C . GLN B 1 46 ? -9.43 0.292 5.055 1 91.75 46 GLN B C 1
ATOM 851 O O . GLN B 1 46 ? -10.648 0.239 5.246 1 91.75 46 GLN B O 1
ATOM 856 N N . VAL B 1 47 ? -8.836 1.274 4.395 1 91.12 47 VAL B N 1
ATOM 857 C CA . VAL B 1 47 ? -9.602 2.373 3.818 1 91.12 47 VAL B CA 1
ATOM 858 C C . VAL B 1 47 ? -10.531 1.841 2.73 1 91.12 47 VAL B C 1
ATOM 860 O O . VAL B 1 47 ? -11.688 2.252 2.639 1 91.12 47 VAL B O 1
ATOM 863 N N . ASN B 1 48 ? -9.938 0.987 1.878 1 89.69 48 ASN B N 1
ATOM 864 C CA . ASN B 1 48 ? -10.742 0.412 0.803 1 89.69 48 ASN B CA 1
ATOM 865 C C . ASN B 1 48 ? -11.938 -0.359 1.349 1 89.69 48 ASN B C 1
ATOM 867 O O . ASN B 1 48 ? -13.016 -0.338 0.753 1 89.69 48 ASN B O 1
ATOM 871 N N . LYS B 1 49 ? -11.711 -1.095 2.371 1 86.56 49 LYS B N 1
ATOM 872 C CA . LYS B 1 49 ? -12.789 -1.847 2.998 1 86.56 49 LYS B CA 1
ATOM 873 C C . LYS B 1 49 ? -13.852 -0.91 3.566 1 86.56 49 LYS B C 1
ATOM 875 O O . LYS B 1 49 ? -15.047 -1.2 3.49 1 86.56 49 LYS B O 1
ATOM 880 N N . GLU B 1 50 ? -13.367 0.163 4.141 1 84.62 50 GLU B N 1
ATOM 881 C CA . GLU B 1 50 ? -14.273 1.133 4.746 1 84.62 50 GLU B CA 1
ATOM 882 C C . GLU B 1 50 ? -15.078 1.871 3.684 1 84.62 50 GLU B C 1
ATOM 884 O O . GLU B 1 50 ? -16.234 2.221 3.908 1 84.62 50 GLU B O 1
ATOM 889 N N . LYS B 1 51 ? -14.398 2.223 2.645 1 79.75 51 LYS B N 1
ATOM 890 C CA . LYS B 1 51 ? -15.094 2.9 1.558 1 79.75 51 LYS B CA 1
ATOM 891 C C . LYS B 1 51 ? -16.172 2.008 0.958 1 79.75 51 LYS B C 1
ATOM 893 O O . LYS B 1 51 ? -17.234 2.494 0.549 1 79.75 51 LYS B O 1
ATOM 898 N N . VAL B 1 52 ? -15.797 0.806 0.788 1 68.25 52 VAL B N 1
ATOM 899 C CA . VAL B 1 52 ? -16.781 -0.133 0.268 1 68.25 52 VAL B CA 1
ATOM 900 C C . VAL B 1 52 ? -17.984 -0.203 1.215 1 68.25 52 VAL B C 1
ATOM 902 O O . VAL B 1 52 ? -19.141 -0.24 0.771 1 68.25 52 VAL B O 1
ATOM 905 N N . TYR B 1 53 ? -17.656 -0.167 2.473 1 65.62 53 TYR B N 1
ATOM 906 C CA . TYR B 1 53 ? -18.734 -0.206 3.449 1 65.62 53 TYR B CA 1
ATOM 907 C C . TYR B 1 53 ? -19.5 1.112 3.469 1 65.62 53 TYR B C 1
ATOM 909 O O . TYR B 1 53 ? -20.688 1.14 3.771 1 65.62 53 TYR B O 1
ATOM 917 N N . LYS B 1 54 ? -18.828 2.123 3.285 1 67.06 54 LYS B N 1
ATOM 918 C CA . LYS B 1 54 ? -19.5 3.414 3.309 1 67.06 54 LYS B CA 1
ATOM 919 C C . LYS B 1 54 ? -20.281 3.646 2.02 1 67.06 54 LYS B C 1
ATOM 921 O O . LYS B 1 54 ? -21.297 4.348 2.02 1 67.06 54 LYS B O 1
ATOM 926 N N . ASN B 1 55 ? -19.703 3.361 0.985 1 57.88 55 ASN B N 1
ATOM 927 C CA . ASN B 1 55 ? -20.484 3.508 -0.239 1 57.88 55 ASN B CA 1
ATOM 928 C C . ASN B 1 55 ? -21.641 2.498 -0.3 1 57.88 55 ASN B C 1
ATOM 930 O O . ASN B 1 55 ? -22.406 2.479 -1.265 1 57.88 55 ASN B O 1
ATOM 934 N N . GLU B 1 56 ? -21.594 1.459 0.436 1 40.16 56 GLU B N 1
ATOM 935 C CA . GLU B 1 56 ? -22.812 0.677 0.499 1 40.16 56 GLU B CA 1
ATOM 936 C C . GLU B 1 56 ? -23.828 1.316 1.445 1 40.16 56 GLU B C 1
ATOM 938 O O . GLU B 1 56 ? -23.453 1.839 2.498 1 40.16 56 GLU B O 1
#

pLDDT: mean 86.29, std 13.06, range [40.16, 96.0]

Organism: NCBI:txid2849704

Sequence (112 aa):
MPTKSKRISITIFPELETDLDVLKKEKFYKESQSEMLRYLIKLGLQVNKEKVYKNEMPTKSKRISITIFPELETDLDVLKKEKFYKESQSEMLRYLIKLGLQVNKEKVYKNE

Nearest PDB structures (foldseek):
  5zkt-assembly1_A  TM=6.508E-01  e=4.771E+00  Oryza sativa Japonica Group
  7vp2-assembly1_B  TM=6.181E-01  e=5.125E+00  Arabidopsis thaliana
  5zkt-assembly1_A  TM=6.523E-01  e=4.771E+00  Oryza sativa Japonica Group
  7vp2-assembly1_B  TM=6.193E-01  e=5.125E+00  Arabidopsis thaliana

Solvent-accessible surface area (backbone atoms only — not comparable to full-atom values): 6208 Å² total; per-residue (Å²): 123,79,66,61,64,42,78,44,70,35,74,37,44,43,77,57,43,55,55,49,51,52,46,30,67,73,76,31,64,91,49,54,68,46,57,51,49,50,52,22,35,52,44,13,49,54,50,52,54,47,46,56,56,62,75,92,124,78,66,61,63,42,74,42,70,34,75,36,44,43,78,56,43,54,54,49,50,52,46,31,67,73,75,33,66,91,48,55,68,46,57,50,50,50,52,21,34,52,43,14,49,53,50,53,54,46,46,54,54,61,75,90

Secondary structure (DSSP, 8-state):
---PPEEEEEEEPHHHHHHHHHHHHHT-TTS-HHHHHHHHHHHHHHHHHHHHHH--/---PPEEEEEEEPHHHHHHHHHHHHHT-TTS-HHHHHHHHHHHHHHHHHHHHHH--